Protein AF-A0A497GLT1-F1 (afdb_monomer_lite)

Sequence (143 aa):
MASKNEVKSLARLGDAILNFAFSLALSLITGRPQGIKVPDELLTKSASIVNLRERVKVSRNVETADLVEAIIAAAWLLDVITLNDLVLKLVKGVDVFMILYHNVQEDVFVKNLAEILDEIIDEVNLEVCAENFILHLRKKLES

Foldseek 3Di:
DDALVLLQVLLVVLQVLVQVLVQVLCCVQQVHGGGDRDDLVLQQLLCVVLVVVVLDDYDPPHRSSSNLSSLNSQCCLVVVDDSVRSNVLQNVPPHSVCVVVVVSSSVSNSPSSSVVCNSRVVVGDSRVCSVCVVVSVVVSVVD

Secondary structure (DSSP, 8-state):
-B-HHHHHHHHHHHHHHHHHHHHHHHHHHHTS----PPPHHHHHHHHHHTTHHHHS-B-TTS-HHHHHHHHHHHHHHTTSS-HHHHHHHHTTT--HHHHTSHHHHHHHHHHHHHHHHHHHGGG--HHHHHHTHHHHHHHHHH-

Radius of gyration: 14.77 Å; chains: 1; bounding box: 37×34×37 Å

pLDDT: mean 93.91, std 6.3, range [71.88, 98.75]

Structure (mmCIF, N/CA/C/O backbone):
data_AF-A0A497GLT1-F1
#
_entry.id   AF-A0A497GLT1-F1
#
loop_
_atom_site.group_PDB
_atom_site.id
_atom_site.type_symbol
_atom_site.label_atom_id
_atom_site.label_alt_id
_atom_site.label_comp_id
_atom_site.label_asym_id
_atom_site.label_entity_id
_atom_site.label_seq_id
_atom_site.pdbx_PDB_ins_code
_atom_site.Cartn_x
_atom_site.Cartn_y
_atom_site.Cartn_z
_atom_site.occupancy
_atom_site.B_iso_or_equiv
_atom_site.auth_seq_id
_atom_site.auth_comp_id
_atom_site.auth_asym_id
_atom_site.auth_atom_id
_atom_site.pdbx_PDB_model_num
ATOM 1 N N . MET A 1 1 ? -17.687 7.422 9.154 1.00 77.44 1 MET A N 1
ATOM 2 C CA . MET A 1 1 ? -16.696 7.937 8.176 1.00 77.44 1 MET A CA 1
ATOM 3 C C . MET A 1 1 ? -15.378 7.998 8.910 1.00 77.44 1 MET A C 1
ATOM 5 O O . MET A 1 1 ? -15.337 8.711 9.905 1.00 77.44 1 MET A O 1
ATOM 9 N N . ALA A 1 2 ? -14.331 7.316 8.437 1.00 82.38 2 ALA A N 1
ATOM 10 C CA . ALA A 1 2 ? -13.050 7.300 9.142 1.00 82.38 2 ALA A CA 1
ATOM 11 C C . ALA A 1 2 ? -12.504 8.725 9.362 1.00 82.38 2 ALA A C 1
ATOM 13 O O . ALA A 1 2 ? -12.457 9.563 8.447 1.00 82.38 2 ALA A O 1
ATOM 14 N N . SER A 1 3 ? -12.112 9.003 10.599 1.00 88.25 3 SER A N 1
ATOM 15 C CA . SER A 1 3 ? -11.490 10.248 11.021 1.00 88.25 3 SER A CA 1
ATOM 16 C C . SER A 1 3 ? -10.061 10.355 10.488 1.00 88.25 3 SER A C 1
ATOM 18 O O . SER A 1 3 ? -9.401 9.366 10.168 1.00 88.25 3 SER A O 1
ATOM 20 N N . LYS A 1 4 ? -9.529 11.582 10.453 1.00 90.94 4 LYS A N 1
ATOM 21 C CA . LYS A 1 4 ? -8.127 11.809 10.074 1.00 90.94 4 LYS A CA 1
ATOM 22 C C . LYS A 1 4 ? -7.150 11.016 10.944 1.00 90.94 4 LYS A C 1
ATOM 24 O O . LYS A 1 4 ? -6.132 10.559 10.440 1.00 90.94 4 LYS A O 1
ATOM 29 N N . ASN A 1 5 ? -7.445 10.866 12.233 1.00 91.19 5 ASN A N 1
ATOM 30 C CA . ASN A 1 5 ? -6.553 10.174 13.158 1.00 91.19 5 ASN A CA 1
ATOM 31 C C . ASN A 1 5 ? -6.541 8.661 12.915 1.00 91.19 5 ASN A C 1
ATOM 33 O O . ASN A 1 5 ? -5.471 8.066 12.978 1.00 91.19 5 ASN A O 1
ATOM 37 N N . GLU A 1 6 ? -7.692 8.067 12.597 1.00 92.25 6 GLU A N 1
ATOM 38 C CA . GLU A 1 6 ? -7.811 6.641 12.255 1.00 92.25 6 GLU A CA 1
ATOM 39 C C . GLU A 1 6 ? -7.123 6.315 10.932 1.00 92.25 6 GLU A C 1
ATOM 41 O O . GLU A 1 6 ? -6.367 5.352 10.845 1.00 92.25 6 GLU A O 1
ATOM 46 N N . VAL A 1 7 ? -7.311 7.157 9.911 1.00 95.00 7 VAL A N 1
ATOM 47 C CA . VAL A 1 7 ? -6.578 6.989 8.650 1.00 95.00 7 VAL A CA 1
ATOM 48 C C . VAL A 1 7 ? -5.081 7.110 8.907 1.00 95.00 7 VAL A C 1
ATOM 50 O O . VAL A 1 7 ? -4.315 6.250 8.494 1.00 95.00 7 VAL A O 1
ATOM 53 N N . LYS A 1 8 ? -4.653 8.128 9.659 1.00 95.31 8 LYS A N 1
ATOM 54 C CA . LYS A 1 8 ? -3.233 8.357 9.932 1.00 95.31 8 LYS A CA 1
ATOM 55 C C . LYS A 1 8 ? -2.591 7.257 10.780 1.00 95.31 8 LYS A C 1
ATOM 57 O O . LYS A 1 8 ? -1.394 7.019 10.645 1.00 95.31 8 LYS A O 1
ATOM 62 N N . SER A 1 9 ? -3.333 6.593 11.666 1.00 94.62 9 SER A N 1
ATOM 63 C CA . SER A 1 9 ? -2.792 5.469 12.436 1.00 94.62 9 SER A CA 1
ATOM 64 C C . SER A 1 9 ? -2.572 4.240 11.553 1.00 94.62 9 SER A C 1
ATOM 66 O O . SER A 1 9 ? -1.483 3.667 11.603 1.00 94.62 9 SER A O 1
ATOM 68 N N . LEU A 1 10 ? -3.546 3.886 10.707 1.00 97.81 10 LEU A N 1
ATOM 69 C CA . LEU A 1 10 ? -3.422 2.795 9.734 1.00 97.81 10 LEU A CA 1
ATOM 70 C C . LEU A 1 10 ? -2.353 3.092 8.674 1.00 97.81 10 LEU A C 1
ATOM 72 O O . LEU A 1 10 ? -1.547 2.217 8.363 1.00 97.81 10 LEU A O 1
ATOM 76 N N . ALA A 1 11 ? -2.287 4.334 8.188 1.00 98.31 11 ALA A N 1
ATOM 77 C CA . ALA A 1 11 ? -1.311 4.784 7.199 1.00 98.31 11 ALA A CA 1
ATOM 78 C C . ALA A 1 11 ? 0.131 4.496 7.630 1.00 98.31 11 ALA A C 1
ATOM 80 O O . ALA A 1 11 ? 0.925 4.002 6.847 1.00 98.31 11 ALA A O 1
ATOM 81 N N . ARG A 1 12 ? 0.464 4.666 8.915 1.00 98.12 12 ARG A N 1
ATOM 82 C CA . ARG A 1 12 ? 1.817 4.369 9.423 1.00 98.12 12 ARG A CA 1
ATOM 83 C C . ARG A 1 12 ? 2.221 2.902 9.275 1.00 98.12 12 ARG A C 1
ATOM 85 O O . ARG A 1 12 ? 3.399 2.620 9.077 1.00 98.12 12 ARG A O 1
ATOM 92 N N . LEU A 1 13 ? 1.275 1.973 9.414 1.00 98.38 13 LEU A N 1
ATOM 93 C CA . LEU A 1 13 ? 1.526 0.558 9.130 1.00 98.38 13 LEU A CA 1
ATOM 94 C C . LEU A 1 13 ? 1.591 0.323 7.614 1.00 98.38 13 LEU A C 1
ATOM 96 O O . LEU A 1 13 ? 2.444 -0.426 7.145 1.00 98.38 13 LEU A O 1
ATOM 100 N N . GLY A 1 14 ? 0.721 0.996 6.863 1.00 98.62 14 GLY A N 1
ATOM 101 C CA . GLY A 1 14 ? 0.664 0.955 5.404 1.00 98.62 14 GLY A CA 1
ATOM 102 C C . GLY A 1 14 ? 1.949 1.405 4.720 1.00 98.62 14 GLY A C 1
ATOM 103 O O . GLY A 1 14 ? 2.438 0.688 3.857 1.00 98.62 14 GLY A O 1
ATOM 104 N N . ASP A 1 15 ? 2.533 2.525 5.148 1.00 98.75 15 ASP A N 1
ATOM 105 C CA . ASP A 1 15 ? 3.833 3.036 4.693 1.00 98.75 15 ASP A CA 1
ATOM 106 C C . ASP A 1 15 ? 4.923 1.971 4.878 1.00 98.75 15 ASP A C 1
ATOM 108 O O . ASP A 1 15 ? 5.654 1.642 3.947 1.00 98.75 15 ASP A O 1
ATOM 112 N N . ALA A 1 16 ? 4.986 1.331 6.052 1.00 98.56 16 ALA A N 1
ATOM 113 C CA . ALA A 1 16 ? 5.948 0.258 6.306 1.00 98.56 16 ALA A CA 1
ATOM 114 C C . ALA A 1 16 ? 5.723 -0.968 5.398 1.00 98.56 16 ALA A C 1
ATOM 116 O O . ALA A 1 16 ? 6.687 -1.522 4.862 1.00 98.56 16 ALA A O 1
ATOM 117 N N . ILE A 1 17 ? 4.463 -1.373 5.199 1.00 98.62 17 ILE A N 1
ATOM 118 C CA . ILE A 1 17 ? 4.081 -2.477 4.307 1.00 98.62 17 ILE A CA 1
ATOM 119 C C . ILE A 1 17 ? 4.460 -2.163 2.855 1.00 98.62 17 ILE A C 1
ATOM 121 O O . ILE A 1 17 ? 5.082 -2.994 2.193 1.00 98.62 17 ILE A O 1
ATOM 125 N N . LEU A 1 18 ? 4.122 -0.969 2.366 1.00 98.62 18 LEU A N 1
ATOM 126 C CA . LEU A 1 18 ? 4.401 -0.538 0.999 1.00 98.62 18 LEU A CA 1
ATOM 127 C C . LEU A 1 18 ? 5.899 -0.404 0.758 1.00 98.62 18 LEU A C 1
ATOM 129 O O . LEU A 1 18 ? 6.393 -0.949 -0.224 1.00 98.62 18 LEU A O 1
ATOM 133 N N . ASN A 1 19 ? 6.637 0.229 1.671 1.00 98.62 19 ASN A N 1
ATOM 134 C CA . ASN A 1 19 ? 8.091 0.332 1.571 1.00 98.62 19 ASN A CA 1
ATOM 135 C C . ASN A 1 19 ? 8.735 -1.052 1.467 1.00 98.62 19 ASN A C 1
ATOM 137 O O . ASN A 1 19 ? 9.555 -1.276 0.578 1.00 98.62 19 ASN A O 1
ATOM 141 N N . PHE A 1 20 ? 8.317 -2.008 2.303 1.00 98.62 20 PHE A N 1
ATOM 142 C CA . PHE A 1 20 ? 8.812 -3.381 2.221 1.00 98.62 20 PHE A CA 1
ATOM 143 C C . PHE A 1 20 ? 8.440 -4.064 0.896 1.00 98.62 20 PHE A C 1
ATOM 145 O O . PHE A 1 20 ? 9.308 -4.646 0.241 1.00 98.62 20 PHE A O 1
ATOM 152 N N . ALA A 1 21 ? 7.178 -3.969 0.471 1.00 98.56 21 ALA A N 1
ATOM 153 C CA . ALA A 1 21 ? 6.694 -4.594 -0.757 1.00 98.56 21 ALA A CA 1
ATOM 154 C C . ALA A 1 21 ? 7.403 -4.050 -2.005 1.00 98.56 21 ALA A C 1
ATOM 156 O O . ALA A 1 21 ? 7.855 -4.827 -2.845 1.00 98.56 21 ALA A O 1
ATOM 157 N N . PHE A 1 22 ? 7.572 -2.732 -2.103 1.00 97.56 22 PHE A N 1
ATOM 158 C CA . PHE A 1 22 ? 8.293 -2.084 -3.196 1.00 97.56 22 PHE A CA 1
ATOM 159 C C . PHE A 1 22 ? 9.792 -2.398 -3.172 1.00 97.56 22 PHE A C 1
ATOM 161 O O . PHE A 1 22 ? 10.379 -2.690 -4.215 1.00 97.56 22 PHE A O 1
ATOM 168 N N . SER A 1 23 ? 10.413 -2.415 -1.991 1.00 97.31 23 SER A N 1
ATOM 169 C CA . SER A 1 23 ? 11.787 -2.895 -1.819 1.00 97.31 23 SER A CA 1
ATOM 170 C C . SER A 1 23 ? 11.973 -4.314 -2.342 1.00 97.31 23 SER A C 1
ATOM 172 O O . SER A 1 23 ? 12.934 -4.593 -3.065 1.00 97.31 23 SER A O 1
ATOM 174 N N . LEU A 1 24 ? 11.056 -5.218 -1.997 1.00 97.88 24 LEU A N 1
ATOM 175 C CA . LEU A 1 24 ? 11.117 -6.610 -2.419 1.00 97.88 24 LEU A CA 1
ATOM 176 C C . LEU A 1 24 ? 10.823 -6.761 -3.918 1.00 97.88 24 LEU A C 1
ATOM 178 O O . LEU A 1 24 ? 11.530 -7.505 -4.592 1.00 97.88 24 LEU A O 1
ATOM 182 N N . ALA A 1 25 ? 9.868 -6.002 -4.458 1.00 95.56 25 ALA A N 1
ATOM 183 C CA . ALA A 1 25 ? 9.575 -5.942 -5.888 1.00 95.56 25 ALA A CA 1
ATOM 184 C C . ALA A 1 25 ? 10.810 -5.513 -6.692 1.00 95.56 25 ALA A C 1
ATOM 186 O O . ALA A 1 25 ? 11.239 -6.215 -7.606 1.00 95.56 25 ALA A O 1
ATOM 187 N N . LEU A 1 26 ? 11.454 -4.409 -6.305 1.00 93.81 26 LEU A N 1
ATOM 188 C CA . LEU A 1 26 ? 12.701 -3.969 -6.931 1.00 93.81 26 LEU A CA 1
ATOM 189 C C . LEU A 1 26 ? 13.825 -4.985 -6.750 1.00 93.81 26 LEU A C 1
ATOM 191 O O . LEU A 1 26 ? 14.613 -5.188 -7.674 1.00 93.81 26 LEU A O 1
ATOM 195 N N . SER A 1 27 ? 13.902 -5.641 -5.592 1.00 94.81 27 SER A N 1
ATOM 196 C CA . SER A 1 27 ? 14.900 -6.690 -5.376 1.00 94.81 27 SER A CA 1
ATOM 197 C C . SER A 1 27 ? 14.706 -7.865 -6.333 1.00 94.81 27 SER A C 1
ATOM 199 O O . SER A 1 27 ? 15.679 -8.365 -6.894 1.00 94.81 27 SER A O 1
ATOM 201 N N . LEU A 1 28 ? 13.451 -8.259 -6.565 1.00 93.94 28 LEU A N 1
ATOM 202 C CA . LEU A 1 28 ? 13.081 -9.334 -7.480 1.00 93.94 28 LEU A CA 1
ATOM 203 C C . LEU A 1 28 ? 13.414 -8.978 -8.934 1.00 93.94 28 LEU A C 1
ATOM 205 O O . LEU A 1 28 ? 14.016 -9.789 -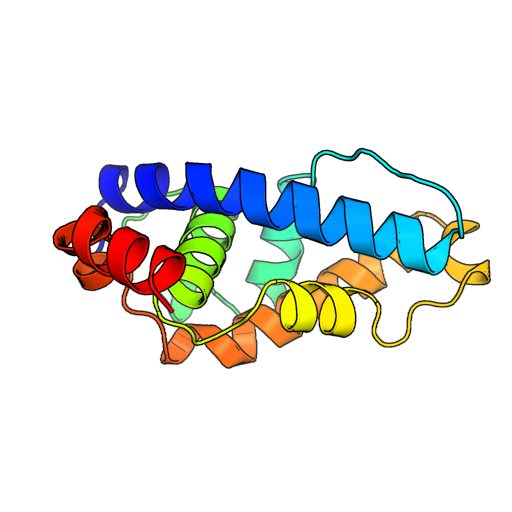9.630 1.00 93.94 28 LEU A O 1
ATOM 209 N N . ILE A 1 29 ? 13.082 -7.761 -9.378 1.00 91.62 29 ILE A N 1
ATOM 210 C CA . ILE A 1 29 ? 13.327 -7.325 -10.763 1.00 91.62 29 ILE A CA 1
ATOM 211 C C . ILE A 1 29 ? 14.831 -7.119 -11.018 1.00 91.62 29 ILE A C 1
ATOM 213 O O . ILE A 1 29 ? 15.347 -7.488 -12.070 1.00 91.62 29 ILE A O 1
ATOM 217 N N . THR A 1 30 ? 15.555 -6.525 -10.063 1.00 90.31 30 THR A N 1
ATOM 218 C CA . THR A 1 30 ? 16.987 -6.205 -10.224 1.00 90.31 30 THR A CA 1
ATOM 219 C C . THR A 1 30 ? 17.922 -7.381 -9.928 1.00 90.31 30 THR A C 1
ATOM 221 O O . THR A 1 30 ? 19.105 -7.308 -10.259 1.00 90.31 30 THR A O 1
ATOM 224 N N . GLY A 1 31 ? 17.438 -8.433 -9.260 1.00 92.62 31 GLY A N 1
ATOM 225 C CA . GLY A 1 31 ? 18.258 -9.558 -8.801 1.00 92.62 31 GLY A CA 1
ATOM 226 C C . GLY A 1 31 ? 19.225 -9.220 -7.656 1.00 92.62 31 GLY A C 1
ATOM 227 O O . GLY A 1 31 ? 20.141 -9.995 -7.382 1.00 92.62 31 GLY A O 1
ATOM 228 N N . ARG A 1 32 ? 19.061 -8.071 -6.986 1.00 93.69 32 ARG A N 1
ATOM 229 C CA . ARG A 1 32 ? 19.908 -7.625 -5.865 1.00 93.69 32 ARG A CA 1
ATOM 230 C C . ARG A 1 32 ? 19.062 -7.009 -4.748 1.00 93.69 32 ARG A C 1
ATOM 232 O O . ARG A 1 32 ? 18.068 -6.371 -5.058 1.00 93.69 32 ARG A O 1
ATOM 239 N N . PRO A 1 33 ? 19.445 -7.109 -3.464 1.00 96.81 33 PRO A N 1
ATOM 240 C CA . PRO A 1 33 ? 18.691 -6.481 -2.376 1.00 96.81 33 PRO A CA 1
ATOM 241 C C . PRO A 1 33 ? 18.535 -4.964 -2.570 1.00 96.81 33 PRO A C 1
ATOM 243 O O . PRO A 1 33 ? 19.517 -4.280 -2.867 1.00 96.81 33 PRO A O 1
ATOM 246 N N . GLN A 1 34 ? 17.321 -4.435 -2.405 1.00 95.19 34 GLN A N 1
ATOM 247 C CA . GLN A 1 34 ? 16.988 -3.010 -2.518 1.00 95.19 34 GLN A CA 1
ATOM 248 C C . GLN A 1 34 ? 16.225 -2.509 -1.282 1.00 95.19 34 GLN A C 1
ATOM 250 O O . GLN A 1 34 ? 15.345 -3.179 -0.74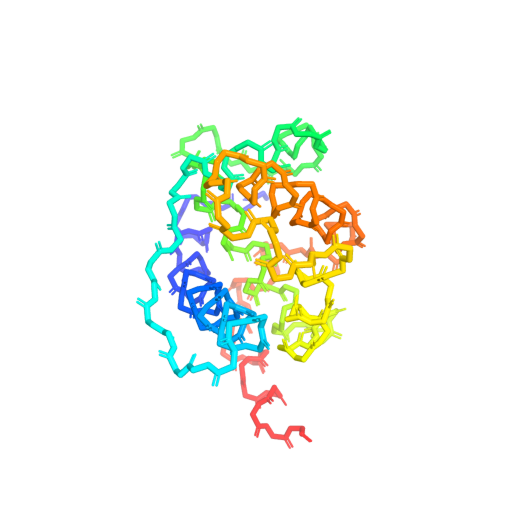6 1.00 95.19 34 GLN A O 1
ATOM 255 N N . GLY A 1 35 ? 16.547 -1.289 -0.852 1.00 95.88 35 GLY A N 1
ATOM 256 C CA . GLY A 1 35 ? 15.876 -0.560 0.224 1.00 95.88 35 GLY A CA 1
ATOM 257 C C . GLY A 1 35 ? 15.353 0.765 -0.314 1.00 95.88 35 GLY A C 1
ATOM 258 O O . GLY A 1 35 ? 16.177 1.605 -0.671 1.00 95.88 35 GLY A O 1
ATOM 259 N N . ILE A 1 36 ? 14.035 0.958 -0.392 1.00 95.00 36 ILE A N 1
ATOM 260 C CA . ILE A 1 36 ? 13.457 2.223 -0.857 1.00 95.00 36 ILE A CA 1
ATOM 261 C C . ILE A 1 36 ? 12.360 2.728 0.071 1.00 95.00 36 ILE A C 1
ATOM 263 O O . ILE A 1 36 ? 11.701 1.959 0.767 1.00 95.00 36 ILE A O 1
ATOM 267 N N . LYS A 1 37 ? 12.170 4.046 0.038 1.00 97.00 37 LYS A N 1
ATOM 268 C CA . LYS A 1 37 ? 10.956 4.690 0.516 1.00 97.00 37 LYS A CA 1
ATOM 269 C C . LYS A 1 37 ? 10.098 5.041 -0.695 1.00 97.00 37 LYS A C 1
ATOM 271 O O . LYS A 1 37 ? 10.601 5.676 -1.623 1.00 97.00 37 LYS A O 1
ATOM 276 N N . VAL A 1 38 ? 8.838 4.626 -0.687 1.00 96.81 38 VAL A N 1
ATOM 277 C CA . VAL A 1 38 ? 7.886 4.928 -1.754 1.00 96.81 38 VAL A CA 1
ATOM 278 C C . VAL A 1 38 ? 7.557 6.425 -1.715 1.00 96.81 38 VAL A C 1
ATOM 280 O O . VAL A 1 38 ? 7.241 6.945 -0.646 1.00 96.81 38 VAL A O 1
ATOM 283 N N . PRO A 1 39 ? 7.655 7.153 -2.841 1.00 96.69 39 PRO A N 1
ATOM 284 C CA . PRO A 1 39 ? 7.280 8.563 -2.877 1.00 96.69 39 PRO A CA 1
ATOM 285 C C . PRO A 1 39 ? 5.761 8.760 -2.777 1.00 96.69 39 PRO A C 1
ATOM 287 O O . PRO A 1 39 ? 5.008 8.127 -3.520 1.00 96.69 39 PRO A O 1
ATOM 290 N N . ASP A 1 40 ? 5.312 9.724 -1.968 1.00 97.88 40 ASP A N 1
ATOM 291 C CA . ASP A 1 40 ? 3.899 10.133 -1.859 1.00 97.88 40 ASP A CA 1
ATOM 292 C C . ASP A 1 40 ? 3.274 10.484 -3.223 1.00 97.88 40 ASP A C 1
ATOM 294 O O . ASP A 1 40 ? 2.075 10.291 -3.448 1.00 97.88 40 ASP A O 1
ATOM 298 N N . GLU A 1 41 ? 4.088 10.992 -4.155 1.00 97.38 41 GLU A N 1
ATOM 299 C CA . GLU A 1 41 ? 3.673 11.305 -5.523 1.00 97.38 41 GLU A CA 1
ATOM 300 C C . GLU A 1 41 ? 3.210 10.051 -6.280 1.00 97.38 41 GLU A C 1
ATOM 302 O O . GLU A 1 41 ? 2.163 10.086 -6.926 1.00 97.38 41 GLU A O 1
ATOM 307 N N . LEU A 1 42 ? 3.924 8.926 -6.148 1.00 97.75 42 LEU A N 1
ATOM 308 C CA . LEU A 1 42 ? 3.553 7.648 -6.766 1.00 97.75 42 LEU A CA 1
ATOM 309 C C . LEU A 1 42 ? 2.203 7.165 -6.223 1.00 97.75 42 LEU A C 1
ATOM 311 O O . LEU A 1 42 ? 1.318 6.779 -6.994 1.00 97.75 42 LEU A O 1
ATOM 315 N N . LEU A 1 43 ? 2.012 7.246 -4.902 1.00 98.50 43 LEU A N 1
ATOM 316 C CA . LEU A 1 43 ? 0.757 6.870 -4.241 1.00 98.50 43 LEU A CA 1
ATOM 317 C C . LEU A 1 43 ? -0.405 7.751 -4.716 1.00 98.50 43 LEU A C 1
ATOM 319 O O . LEU A 1 43 ? -1.473 7.255 -5.075 1.00 98.50 43 LEU A O 1
ATOM 323 N N . THR A 1 44 ? -0.176 9.062 -4.793 1.00 98.38 44 THR A N 1
ATOM 324 C CA . THR A 1 44 ? -1.184 10.036 -5.229 1.00 98.38 44 THR A CA 1
ATOM 325 C C . THR A 1 44 ? -1.559 9.853 -6.703 1.00 98.38 44 THR A C 1
ATOM 327 O O . THR A 1 44 ? -2.746 9.904 -7.040 1.00 98.38 44 THR A O 1
ATOM 330 N N . LYS A 1 45 ? -0.583 9.585 -7.583 1.00 98.38 45 LYS A N 1
ATOM 331 C CA . LYS A 1 45 ? -0.829 9.251 -8.997 1.00 98.38 45 LYS A CA 1
ATOM 332 C C . LYS A 1 45 ? -1.676 7.983 -9.125 1.00 98.38 45 LYS A C 1
ATOM 334 O O . LYS A 1 45 ? -2.673 7.989 -9.843 1.00 98.38 45 LYS A O 1
ATOM 339 N N . SER A 1 46 ? -1.339 6.936 -8.371 1.00 98.56 46 SER A N 1
ATOM 340 C CA . SER A 1 46 ? -2.067 5.655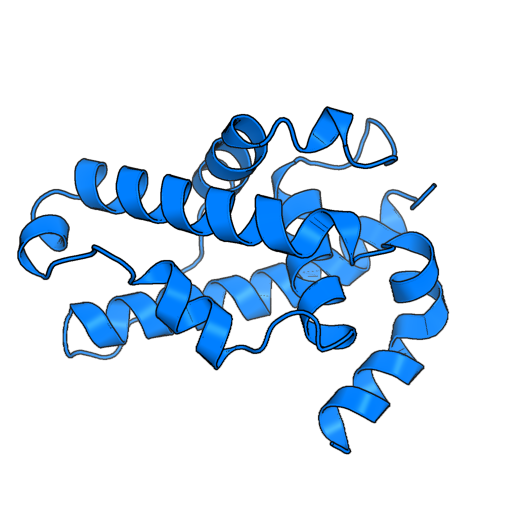 -8.381 1.00 98.56 46 SER A CA 1
ATOM 341 C C . SER A 1 46 ? -3.514 5.822 -7.909 1.00 98.56 46 SER A C 1
ATOM 343 O O . SER A 1 46 ? -4.448 5.366 -8.565 1.00 98.56 46 SER A O 1
ATOM 345 N N . ALA A 1 47 ? -3.721 6.564 -6.818 1.00 98.25 47 ALA A N 1
ATOM 346 C CA . ALA A 1 47 ? -5.050 6.892 -6.303 1.00 98.25 47 ALA A CA 1
ATOM 347 C C . ALA A 1 47 ? -5.903 7.695 -7.295 1.00 98.25 47 ALA A C 1
ATOM 349 O O . ALA A 1 47 ? -7.125 7.541 -7.336 1.00 98.25 47 ALA A O 1
ATOM 350 N N . SER A 1 48 ? -5.265 8.566 -8.080 1.00 98.06 48 SER A N 1
ATOM 351 C CA . SER A 1 48 ? -5.950 9.396 -9.073 1.00 98.06 48 SER A CA 1
ATOM 352 C C . SER A 1 48 ? -6.504 8.560 -10.227 1.00 98.06 48 SER A C 1
ATOM 354 O O . SER A 1 48 ? -7.601 8.843 -10.692 1.00 98.06 48 SER A O 1
ATOM 356 N N . ILE A 1 49 ? -5.801 7.501 -10.648 1.00 98.38 49 ILE A N 1
ATOM 357 C CA . ILE A 1 49 ? -6.258 6.603 -11.725 1.00 98.38 49 ILE A CA 1
ATOM 358 C C . ILE A 1 49 ? -7.604 5.949 -11.383 1.00 98.38 49 ILE A C 1
ATOM 360 O O . ILE A 1 49 ? -8.459 5.818 -12.254 1.00 98.38 49 ILE A O 1
ATOM 364 N N . VAL A 1 50 ? -7.810 5.578 -10.117 1.00 97.50 50 VAL A N 1
ATOM 365 C CA . VAL A 1 50 ? -9.028 4.887 -9.651 1.00 97.50 50 VAL A CA 1
ATOM 366 C C . VAL A 1 50 ? -10.069 5.823 -9.033 1.00 97.50 50 VAL A C 1
ATOM 368 O O . VAL A 1 50 ? -11.022 5.356 -8.408 1.00 97.50 50 VAL A O 1
ATOM 371 N N . ASN A 1 51 ? -9.884 7.144 -9.162 1.00 96.25 51 ASN A N 1
ATOM 372 C CA . ASN A 1 51 ? -10.726 8.170 -8.535 1.00 96.25 51 ASN A CA 1
ATOM 373 C C . ASN A 1 51 ? -10.977 7.894 -7.041 1.00 96.25 51 ASN A C 1
ATOM 375 O O . ASN A 1 51 ? -12.096 8.011 -6.538 1.00 96.25 51 ASN A O 1
ATOM 379 N N . LEU A 1 52 ? -9.922 7.512 -6.312 1.00 95.50 52 LEU A N 1
ATOM 380 C CA . LEU A 1 52 ? -10.032 6.923 -4.973 1.00 95.50 52 LEU A CA 1
ATOM 381 C C . LEU A 1 52 ? -10.857 7.774 -3.994 1.00 95.50 52 LEU A C 1
ATOM 383 O O . LEU A 1 52 ? -11.657 7.261 -3.216 1.00 95.50 52 LEU A O 1
ATOM 387 N N . ARG A 1 53 ? -10.696 9.100 -4.052 1.00 90.88 53 ARG A N 1
ATOM 388 C CA . ARG A 1 53 ? -11.403 10.057 -3.183 1.00 90.88 53 ARG A CA 1
ATOM 389 C C . ARG A 1 53 ? -12.914 10.091 -3.388 1.00 90.88 53 ARG A C 1
ATOM 391 O O . ARG A 1 53 ? -13.623 10.513 -2.481 1.00 90.88 53 ARG A O 1
ATOM 398 N N . GLU A 1 54 ? -13.394 9.683 -4.554 1.00 92.00 54 GLU A N 1
ATOM 399 C CA . GLU A 1 54 ? -14.824 9.622 -4.861 1.00 92.00 54 GLU A CA 1
ATOM 400 C C . GLU A 1 54 ? -15.448 8.320 -4.347 1.00 92.00 54 GLU A C 1
ATOM 402 O O . GLU A 1 54 ? -16.639 8.284 -4.036 1.00 92.00 54 GLU A O 1
ATOM 407 N N . ARG A 1 55 ? -14.634 7.268 -4.197 1.00 93.12 55 ARG A N 1
ATOM 408 C CA . ARG A 1 55 ? -15.063 5.936 -3.747 1.00 93.12 55 ARG A CA 1
ATOM 409 C C . ARG A 1 55 ? -15.008 5.770 -2.234 1.00 93.12 55 ARG A C 1
ATOM 411 O O . ARG A 1 55 ? -15.838 5.068 -1.663 1.00 93.12 55 ARG A O 1
ATOM 418 N N . VAL A 1 56 ? -14.077 6.448 -1.561 1.00 90.88 56 VAL A N 1
ATOM 419 C CA . VAL A 1 56 ? -13.889 6.304 -0.112 1.00 90.88 56 VAL A CA 1
ATOM 420 C C . VAL A 1 56 ? -14.431 7.504 0.648 1.00 90.88 56 VAL A C 1
ATOM 422 O O . VAL A 1 56 ? -13.984 8.640 0.484 1.00 90.88 56 VAL A O 1
ATOM 425 N N . LYS A 1 57 ? -15.348 7.243 1.582 1.00 87.50 57 LYS A N 1
ATOM 426 C CA . LYS A 1 57 ? -15.826 8.257 2.527 1.00 87.50 57 LYS A CA 1
ATOM 427 C C . LYS A 1 57 ? -14.765 8.506 3.601 1.00 87.50 57 LYS A C 1
ATOM 429 O O . LYS A 1 57 ? -14.694 7.770 4.584 1.00 87.50 57 LYS A O 1
ATOM 434 N N . VAL A 1 58 ? -13.991 9.579 3.442 1.00 88.88 58 VAL A N 1
ATOM 435 C CA . VAL A 1 58 ? -13.023 10.071 4.438 1.00 88.88 58 VAL A CA 1
ATOM 436 C C . VAL A 1 58 ? -13.090 11.585 4.602 1.00 88.88 58 VAL A C 1
ATOM 438 O O . VAL A 1 58 ? -13.580 12.314 3.739 1.00 88.88 58 VAL A O 1
ATOM 441 N N . SER A 1 59 ? -12.562 12.075 5.723 1.00 87.12 59 SER A N 1
ATOM 442 C CA . SER A 1 59 ? -12.451 13.512 5.969 1.00 87.12 59 SER A CA 1
ATOM 443 C C . SER A 1 59 ? -11.584 14.217 4.914 1.00 87.12 59 SER A C 1
ATOM 445 O O . SER A 1 59 ? -10.536 13.718 4.507 1.00 87.12 59 SER A O 1
ATOM 447 N N . ARG A 1 60 ? -11.976 15.437 4.520 1.00 86.19 60 ARG A N 1
ATOM 448 C CA . ARG A 1 60 ? -11.281 16.241 3.491 1.00 86.19 60 ARG A CA 1
ATOM 449 C C . ARG A 1 60 ? -9.830 16.598 3.835 1.00 86.19 60 ARG A C 1
ATOM 451 O O . ARG A 1 60 ? -9.071 16.938 2.944 1.00 86.19 60 ARG A O 1
ATOM 458 N N . ASN A 1 61 ? -9.460 16.549 5.113 1.00 91.56 61 ASN A N 1
ATOM 459 C CA . ASN A 1 61 ? -8.129 16.906 5.617 1.00 91.56 61 ASN A CA 1
ATOM 460 C C . ASN A 1 61 ? -7.156 15.715 5.728 1.00 91.56 61 ASN A C 1
ATOM 462 O O . ASN A 1 61 ? -6.068 15.877 6.287 1.00 91.56 61 ASN A O 1
ATOM 466 N N . VAL A 1 62 ? -7.571 14.526 5.293 1.00 94.50 62 VAL A N 1
ATOM 467 C CA . VAL A 1 62 ? -6.698 13.365 5.073 1.00 94.50 62 VAL A CA 1
ATOM 468 C C . VAL A 1 62 ? -5.893 13.618 3.804 1.00 94.50 62 VAL A C 1
ATOM 470 O O . VAL A 1 62 ? -6.482 14.100 2.840 1.00 94.50 62 VAL A O 1
ATOM 473 N N . GLU A 1 63 ? -4.599 13.298 3.782 1.00 96.25 63 GLU A N 1
ATOM 474 C CA . GLU A 1 63 ? -3.771 13.346 2.568 1.00 96.25 63 GLU A CA 1
ATOM 475 C C . GLU A 1 63 ? -4.027 12.119 1.682 1.00 96.25 63 GLU A C 1
ATOM 477 O O . GLU A 1 63 ? -4.426 11.062 2.165 1.00 96.25 63 GLU A O 1
ATOM 482 N N . THR A 1 64 ? -3.849 12.242 0.364 1.00 97.31 64 THR A N 1
ATOM 483 C CA . THR A 1 64 ? -4.171 11.125 -0.548 1.00 97.31 64 THR A CA 1
ATOM 484 C C . THR A 1 64 ? -3.186 9.966 -0.397 1.00 97.31 64 THR A C 1
ATOM 486 O O . THR A 1 64 ? -3.612 8.817 -0.457 1.00 97.31 64 THR A O 1
ATOM 489 N N . ALA A 1 65 ? -1.908 10.257 -0.139 1.00 98.19 65 ALA A N 1
ATOM 490 C CA . ALA A 1 65 ? -0.908 9.246 0.195 1.00 98.19 65 ALA A CA 1
ATOM 491 C C . ALA A 1 65 ? -1.284 8.486 1.482 1.00 98.19 65 ALA A C 1
ATOM 493 O O . ALA A 1 65 ? -1.447 7.270 1.422 1.00 98.19 65 ALA A O 1
ATOM 494 N N . ASP A 1 66 ? -1.577 9.204 2.580 1.00 98.38 66 ASP A N 1
ATOM 495 C CA . ASP A 1 66 ? -2.056 8.606 3.841 1.00 98.38 66 ASP A CA 1
ATOM 496 C C . ASP A 1 66 ? -3.272 7.683 3.610 1.00 98.38 66 ASP A C 1
ATOM 498 O O . ASP A 1 66 ? -3.393 6.622 4.220 1.00 98.38 66 ASP A O 1
ATOM 502 N N . LEU A 1 67 ? -4.201 8.078 2.728 1.00 97.88 67 LEU A N 1
ATOM 503 C CA . LEU A 1 67 ? -5.374 7.266 2.403 1.00 97.88 67 LEU A CA 1
ATOM 504 C C . LEU A 1 67 ? -4.990 5.942 1.728 1.00 97.88 67 LEU A C 1
ATOM 506 O O . LEU A 1 67 ? -5.492 4.895 2.131 1.00 97.88 67 LEU A O 1
ATOM 510 N N . VAL A 1 68 ? -4.109 5.987 0.725 1.00 98.62 68 VAL A N 1
ATOM 511 C CA . VAL A 1 68 ? -3.601 4.792 0.028 1.00 98.62 68 VAL A CA 1
ATOM 512 C C . VAL A 1 68 ? -2.915 3.850 1.009 1.00 98.62 68 VAL A C 1
ATOM 514 O O . VAL A 1 68 ? -3.224 2.660 1.041 1.00 98.62 68 VAL A O 1
ATOM 517 N N . GLU A 1 69 ? -2.030 4.383 1.847 1.00 98.75 69 GLU A N 1
ATOM 518 C CA . GLU A 1 69 ? -1.328 3.606 2.866 1.00 98.75 69 GLU A CA 1
ATOM 519 C C . GLU A 1 69 ? -2.313 2.948 3.839 1.00 98.75 69 GLU A C 1
ATOM 521 O O . GLU A 1 69 ? -2.216 1.751 4.113 1.00 98.75 69 GLU A O 1
ATOM 526 N N . ALA A 1 70 ? -3.311 3.692 4.320 1.00 98.38 70 ALA A N 1
ATOM 527 C CA . ALA A 1 70 ? -4.315 3.161 5.235 1.00 98.38 70 ALA A CA 1
ATOM 528 C C . ALA A 1 70 ? -5.154 2.037 4.611 1.00 98.38 70 ALA A C 1
ATOM 530 O O . ALA A 1 70 ? -5.446 1.051 5.289 1.00 98.38 70 ALA A O 1
ATOM 531 N N . ILE A 1 71 ? -5.518 2.157 3.331 1.00 98.50 71 ILE A N 1
ATOM 532 C CA . ILE A 1 71 ? -6.238 1.110 2.590 1.00 98.50 71 ILE A CA 1
ATOM 533 C C . ILE A 1 71 ? -5.388 -0.148 2.482 1.00 98.50 71 ILE A C 1
ATOM 535 O O . ILE A 1 71 ? -5.887 -1.234 2.759 1.00 98.50 71 ILE A O 1
ATOM 539 N N . ILE A 1 72 ? -4.106 -0.015 2.136 1.00 98.62 72 ILE A N 1
ATOM 540 C CA . ILE A 1 72 ? -3.195 -1.160 2.033 1.00 98.62 72 ILE A CA 1
ATOM 541 C C . ILE A 1 72 ? -3.025 -1.846 3.391 1.00 98.62 72 ILE A C 1
ATOM 543 O O . ILE A 1 72 ? -3.101 -3.072 3.476 1.00 98.62 72 ILE A O 1
ATOM 547 N N . ALA A 1 73 ? -2.858 -1.070 4.465 1.00 98.56 73 ALA A N 1
ATOM 548 C CA . ALA A 1 73 ? -2.779 -1.608 5.818 1.00 98.56 73 ALA A CA 1
ATOM 549 C C . ALA A 1 73 ? -4.044 -2.386 6.194 1.00 98.56 73 ALA A C 1
ATOM 551 O O . ALA A 1 73 ? -3.956 -3.511 6.683 1.00 98.56 73 ALA A O 1
ATOM 552 N N . ALA A 1 74 ? -5.217 -1.801 5.950 1.00 98.12 74 ALA A N 1
ATOM 553 C CA . ALA A 1 74 ? -6.489 -2.426 6.273 1.00 98.12 74 ALA A CA 1
ATOM 554 C C . ALA A 1 74 ? -6.748 -3.677 5.421 1.00 98.12 74 ALA A C 1
ATOM 556 O O . ALA A 1 74 ? -7.114 -4.711 5.970 1.00 98.12 74 ALA A O 1
ATOM 557 N N . ALA A 1 75 ? -6.478 -3.637 4.115 1.00 98.31 75 ALA A N 1
ATOM 558 C CA . ALA A 1 75 ? -6.588 -4.803 3.239 1.00 98.31 75 ALA A CA 1
ATOM 559 C C . ALA A 1 75 ? -5.689 -5.955 3.707 1.00 98.31 75 ALA A C 1
ATOM 561 O O . ALA A 1 75 ? -6.112 -7.110 3.733 1.00 98.31 75 ALA A O 1
ATOM 562 N N . TRP A 1 76 ? -4.460 -5.649 4.133 1.00 98.38 76 TRP A N 1
ATOM 563 C CA . TRP A 1 76 ? -3.551 -6.654 4.674 1.00 98.38 76 TRP A CA 1
ATOM 564 C C . TRP A 1 76 ? -4.044 -7.230 6.008 1.00 98.38 76 TRP A C 1
ATOM 566 O O . TRP A 1 76 ? -4.037 -8.450 6.184 1.00 98.38 76 TRP A O 1
ATOM 576 N N . LEU A 1 77 ? -4.506 -6.380 6.931 1.00 97.94 77 LEU A N 1
ATOM 577 C CA . LEU A 1 77 ? -5.063 -6.782 8.231 1.00 97.94 77 LEU A CA 1
ATOM 578 C C . LEU A 1 77 ? -6.336 -7.632 8.108 1.00 97.94 77 LEU A C 1
ATOM 580 O O . LEU A 1 77 ? -6.610 -8.454 8.982 1.00 97.94 77 LEU A O 1
ATOM 584 N N . LEU A 1 78 ? -7.115 -7.421 7.047 1.00 96.38 78 LEU A N 1
ATOM 585 C CA . LEU A 1 78 ? -8.375 -8.112 6.773 1.00 96.38 78 LEU A CA 1
ATOM 586 C C . LEU A 1 78 ? -8.215 -9.343 5.865 1.00 96.38 78 LEU A C 1
ATOM 588 O O . LEU A 1 78 ? -9.219 -9.925 5.470 1.00 96.38 78 LEU A O 1
ATOM 592 N N . ASP A 1 79 ? -6.980 -9.740 5.542 1.00 95.88 79 ASP A N 1
ATOM 593 C CA . ASP A 1 79 ? -6.663 -10.852 4.629 1.00 95.88 79 ASP A CA 1
ATOM 594 C C . ASP A 1 79 ? -7.207 -10.684 3.195 1.00 95.88 79 ASP A C 1
ATOM 596 O O . ASP A 1 79 ? -7.253 -11.646 2.433 1.00 95.88 79 ASP A O 1
ATOM 600 N N . VAL A 1 80 ? -7.552 -9.455 2.796 1.00 97.88 80 VAL A N 1
ATOM 601 C CA . VAL A 1 80 ? -7.960 -9.117 1.420 1.00 97.88 80 VAL A CA 1
ATOM 602 C C . VAL A 1 80 ? -6.768 -9.225 0.465 1.00 97.88 80 VAL A C 1
ATOM 604 O O . VAL A 1 80 ? -6.917 -9.617 -0.689 1.00 97.88 80 VAL A O 1
ATOM 607 N N . ILE A 1 81 ? -5.565 -8.897 0.949 1.00 97.81 81 ILE A N 1
ATOM 608 C CA . ILE A 1 81 ? -4.320 -9.039 0.191 1.00 97.81 81 ILE A CA 1
ATOM 609 C C . ILE A 1 81 ? -3.182 -9.533 1.087 1.00 97.81 81 ILE A C 1
ATOM 611 O O . ILE A 1 81 ? -3.033 -9.112 2.239 1.00 97.81 81 ILE A O 1
ATOM 615 N N . THR A 1 82 ? -2.339 -10.426 0.566 1.00 97.62 82 THR A N 1
ATOM 616 C CA . THR A 1 82 ? -1.103 -10.836 1.247 1.00 97.62 82 THR A CA 1
ATOM 617 C C . THR A 1 82 ? 0.091 -9.990 0.795 1.00 97.62 82 THR A C 1
ATOM 619 O O . THR A 1 82 ? 0.061 -9.358 -0.259 1.00 97.62 82 THR A O 1
ATOM 622 N N . LEU A 1 83 ? 1.187 -9.987 1.568 1.00 96.94 83 LEU A N 1
ATOM 623 C CA . LEU A 1 83 ? 2.428 -9.318 1.140 1.00 96.94 83 LEU A CA 1
ATOM 624 C C . LEU A 1 83 ? 2.971 -9.908 -0.167 1.00 96.94 83 LEU A C 1
ATOM 626 O O . LEU A 1 83 ? 3.465 -9.168 -1.014 1.00 96.94 83 LEU A O 1
ATOM 630 N N . ASN A 1 84 ? 2.854 -11.226 -0.340 1.00 97.12 84 ASN A N 1
ATOM 631 C CA . ASN A 1 84 ? 3.292 -11.896 -1.559 1.00 97.12 84 ASN A CA 1
ATOM 632 C C . ASN A 1 84 ? 2.445 -11.458 -2.756 1.00 97.12 84 ASN A C 1
ATOM 634 O O . ASN A 1 84 ? 3.014 -11.113 -3.789 1.00 97.12 84 ASN A O 1
ATOM 638 N N . ASP A 1 85 ? 1.117 -11.402 -2.612 1.00 97.94 85 ASP A N 1
ATOM 639 C CA . ASP A 1 85 ? 0.230 -10.928 -3.683 1.00 97.94 85 ASP A CA 1
ATOM 640 C C . ASP A 1 85 ? 0.536 -9.481 -4.057 1.00 97.94 85 ASP A C 1
ATOM 642 O O . ASP A 1 85 ? 0.624 -9.160 -5.241 1.00 97.94 85 ASP A O 1
ATOM 646 N N . LEU A 1 86 ? 0.762 -8.623 -3.056 1.00 98.12 86 LEU A N 1
ATOM 647 C CA . LEU A 1 86 ? 1.132 -7.229 -3.269 1.00 98.12 86 LEU A CA 1
ATOM 648 C C . LEU A 1 86 ? 2.421 -7.126 -4.098 1.00 98.12 86 LEU A C 1
ATOM 650 O O . LEU A 1 86 ? 2.443 -6.432 -5.111 1.00 98.12 86 LEU A O 1
ATOM 654 N N . VAL A 1 87 ? 3.473 -7.864 -3.731 1.00 98.31 87 VAL A N 1
ATOM 655 C CA . VAL A 1 87 ? 4.747 -7.867 -4.473 1.00 98.31 87 VAL A CA 1
ATOM 656 C C . VAL A 1 87 ? 4.575 -8.417 -5.889 1.00 98.31 87 VAL A C 1
ATOM 658 O O . VAL A 1 87 ? 5.046 -7.797 -6.841 1.00 98.31 87 VAL A O 1
ATOM 661 N N . LEU A 1 88 ? 3.891 -9.554 -6.051 1.00 97.81 88 LEU A N 1
ATOM 662 C CA . LEU A 1 88 ? 3.692 -10.191 -7.357 1.00 97.81 88 LEU A CA 1
ATOM 663 C C . LEU A 1 88 ? 2.872 -9.312 -8.309 1.00 97.81 88 LEU A C 1
ATOM 665 O O . LEU A 1 88 ? 3.188 -9.231 -9.497 1.00 97.81 88 LEU A O 1
ATOM 669 N N . LYS A 1 89 ? 1.855 -8.616 -7.795 1.00 98.25 89 LYS A N 1
ATOM 670 C CA . LYS A 1 89 ? 1.068 -7.653 -8.574 1.00 98.25 89 LYS A CA 1
ATOM 671 C C . LYS A 1 89 ? 1.873 -6.396 -8.900 1.00 98.25 89 LYS A C 1
ATOM 673 O O . LYS A 1 89 ? 1.791 -5.917 -10.026 1.00 98.25 89 LYS A O 1
ATOM 678 N N . LEU A 1 90 ? 2.714 -5.905 -7.985 1.00 97.31 90 LEU A N 1
ATOM 679 C CA . LEU A 1 90 ? 3.589 -4.753 -8.243 1.00 97.31 90 LEU A CA 1
ATOM 680 C C . LEU A 1 90 ? 4.601 -5.008 -9.367 1.00 97.31 90 LEU A C 1
ATOM 682 O O . LEU A 1 90 ? 4.881 -4.093 -10.137 1.00 97.31 90 LEU A O 1
ATOM 686 N N . VAL A 1 91 ? 5.139 -6.226 -9.494 1.00 95.69 91 VAL A N 1
ATOM 687 C CA . VAL A 1 91 ? 6.111 -6.570 -10.556 1.00 95.69 91 VAL A CA 1
ATOM 688 C C . VAL A 1 91 ? 5.463 -7.004 -11.873 1.00 95.69 91 VAL A C 1
ATOM 690 O O . VAL A 1 91 ? 6.167 -7.271 -12.849 1.00 95.69 91 VAL A O 1
ATOM 693 N N . LYS A 1 92 ? 4.130 -7.099 -11.932 1.00 94.88 92 LYS A N 1
ATOM 694 C CA . LYS A 1 92 ? 3.401 -7.542 -13.124 1.00 94.88 92 LYS A CA 1
ATOM 695 C C . LYS A 1 92 ? 3.748 -6.651 -14.319 1.00 94.88 92 LYS A C 1
ATOM 697 O O . LYS A 1 92 ? 3.580 -5.438 -14.277 1.00 94.88 92 LYS A O 1
ATOM 702 N N . GLY A 1 93 ? 4.246 -7.262 -15.394 1.00 88.88 93 GLY A N 1
ATOM 703 C CA . GLY A 1 93 ? 4.624 -6.538 -16.611 1.00 88.88 93 GLY A CA 1
ATOM 704 C C . GLY A 1 93 ? 5.873 -5.656 -16.484 1.00 88.88 93 GLY A C 1
ATOM 705 O O . GLY A 1 93 ? 6.145 -4.892 -17.408 1.00 88.88 93 GLY A O 1
ATOM 706 N N . VAL A 1 94 ? 6.636 -5.758 -15.387 1.00 86.88 94 VAL A N 1
ATOM 707 C CA . VAL A 1 94 ? 7.912 -5.051 -15.223 1.00 86.88 94 VAL A CA 1
ATOM 708 C C . VAL A 1 94 ? 9.058 -5.940 -15.706 1.00 86.88 94 VAL A C 1
ATOM 710 O O . VAL A 1 94 ? 9.298 -7.014 -15.161 1.00 86.88 94 VAL A O 1
ATOM 713 N N . ASP A 1 95 ? 9.785 -5.473 -16.719 1.00 80.38 95 ASP A N 1
ATOM 714 C CA . ASP A 1 95 ? 11.014 -6.103 -17.216 1.00 80.38 95 ASP A CA 1
ATOM 715 C C . ASP A 1 95 ? 12.249 -5.363 -16.667 1.00 80.38 95 ASP A C 1
ATOM 717 O O . ASP A 1 95 ? 12.210 -4.152 -16.431 1.00 80.38 95 ASP A O 1
ATOM 721 N N . VAL A 1 96 ? 13.371 -6.068 -16.505 1.00 76.56 96 VAL A N 1
ATOM 722 C CA . VAL A 1 96 ? 14.658 -5.512 -16.071 1.00 76.56 96 VAL A CA 1
ATOM 723 C C . VAL A 1 96 ? 15.103 -4.333 -16.939 1.00 76.56 96 VAL A C 1
ATOM 725 O O . VAL A 1 96 ? 15.665 -3.365 -16.427 1.00 76.56 96 VAL A O 1
ATOM 728 N N . PHE A 1 97 ? 14.791 -4.356 -18.240 1.00 79.69 97 PHE A N 1
ATOM 729 C CA . PHE A 1 97 ? 15.103 -3.252 -19.152 1.00 79.69 97 PHE A CA 1
ATOM 730 C C . PHE A 1 97 ? 14.356 -1.960 -18.805 1.00 79.69 97 PHE A C 1
ATOM 732 O O . PHE A 1 97 ? 14.881 -0.877 -19.056 1.00 79.69 97 PHE A O 1
ATOM 739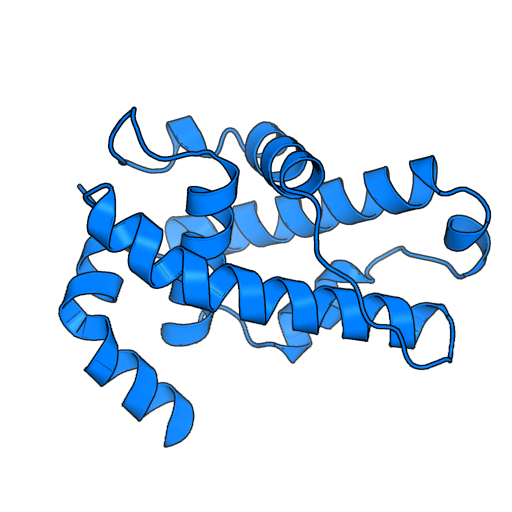 N N . MET A 1 98 ? 13.173 -2.041 -18.185 1.00 78.62 98 MET A N 1
ATOM 740 C CA . MET A 1 98 ? 12.419 -0.855 -17.766 1.00 78.62 98 MET A CA 1
ATOM 741 C C . MET A 1 98 ? 13.105 -0.107 -16.621 1.00 78.62 98 MET A C 1
ATOM 743 O O . MET A 1 98 ? 12.962 1.108 -16.538 1.00 78.62 98 MET A O 1
ATOM 747 N N . ILE A 1 99 ? 13.915 -0.782 -15.794 1.00 71.88 99 ILE A N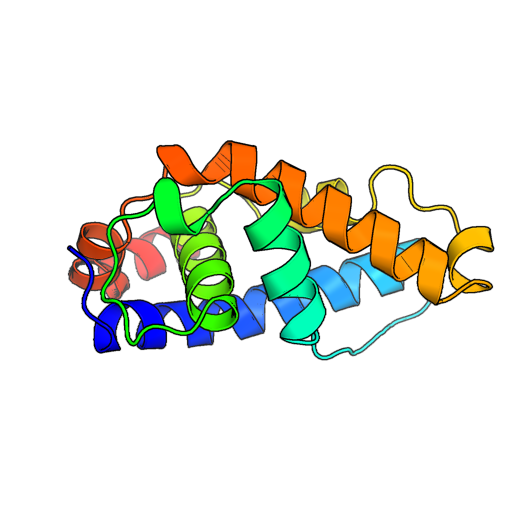 1
ATOM 748 C CA . ILE A 1 99 ? 14.684 -0.127 -14.719 1.00 71.88 99 ILE A CA 1
ATOM 749 C C . ILE A 1 99 ? 15.687 0.888 -15.287 1.00 71.88 99 ILE A C 1
ATOM 751 O O . ILE A 1 99 ? 15.994 1.893 -14.649 1.00 71.88 99 ILE A O 1
ATOM 755 N N . LEU A 1 100 ? 16.189 0.661 -16.505 1.00 75.31 100 LEU A N 1
ATOM 756 C CA . LEU A 1 100 ? 17.104 1.593 -17.173 1.00 75.31 100 LEU A CA 1
ATOM 757 C C . LEU A 1 100 ? 16.410 2.906 -17.574 1.00 75.31 100 LEU A C 1
ATOM 759 O O . LEU A 1 100 ? 17.081 3.909 -17.814 1.00 75.31 100 LEU A O 1
ATOM 763 N N . TYR A 1 101 ? 15.075 2.913 -17.607 1.00 78.25 101 TYR A N 1
ATOM 764 C CA . TYR A 1 101 ? 14.237 4.054 -17.948 1.00 78.25 101 TYR A CA 1
ATOM 765 C C . TYR A 1 101 ? 13.341 4.403 -16.758 1.00 78.25 101 TYR A C 1
ATOM 767 O O . TYR A 1 101 ? 12.157 4.078 -16.747 1.00 78.25 101 TYR A O 1
ATOM 775 N N . HIS A 1 102 ? 13.911 5.096 -15.769 1.00 72.06 102 HIS A N 1
ATOM 776 C CA . HIS A 1 102 ? 13.267 5.418 -14.486 1.00 72.06 102 HIS A CA 1
ATOM 777 C C . HIS A 1 102 ? 11.799 5.880 -14.609 1.00 72.06 102 HIS A C 1
ATOM 779 O O . HIS A 1 102 ? 10.940 5.413 -13.871 1.00 72.06 102 HIS A O 1
ATOM 785 N N . ASN A 1 103 ? 11.485 6.736 -15.588 1.00 74.56 103 ASN A N 1
ATOM 786 C CA . ASN A 1 103 ? 10.121 7.238 -15.799 1.00 74.56 103 ASN A CA 1
ATOM 787 C C . ASN A 1 103 ? 9.142 6.137 -16.251 1.00 74.56 103 ASN A C 1
ATOM 789 O O . ASN A 1 103 ? 8.004 6.101 -15.802 1.00 74.56 103 ASN A O 1
ATOM 793 N N . VAL A 1 104 ? 9.590 5.215 -17.110 1.00 72.88 104 VAL A N 1
ATOM 794 C CA . VAL A 1 104 ? 8.767 4.091 -17.591 1.00 72.88 104 VAL A CA 1
ATOM 795 C C . VAL A 1 104 ? 8.485 3.122 -16.448 1.00 72.88 104 VAL A C 1
ATOM 797 O O . VAL A 1 104 ? 7.367 2.635 -16.308 1.00 72.88 104 VAL A O 1
ATOM 800 N N . GLN A 1 105 ? 9.487 2.864 -15.607 1.00 81.81 105 GLN A N 1
ATOM 801 C CA . GLN A 1 105 ? 9.326 2.035 -14.419 1.00 81.81 105 GLN A CA 1
ATOM 802 C C . GLN A 1 105 ? 8.315 2.638 -13.433 1.00 81.81 105 GLN A C 1
ATOM 804 O O . GLN A 1 105 ? 7.445 1.918 -12.940 1.00 81.81 105 GLN A O 1
ATOM 809 N N . GLU A 1 106 ? 8.412 3.941 -13.157 1.00 86.50 106 GLU A N 1
ATOM 810 C CA . GLU A 1 106 ? 7.466 4.640 -12.281 1.00 86.50 106 GLU A CA 1
ATOM 811 C C . GLU A 1 106 ? 6.032 4.540 -12.821 1.00 86.50 106 GLU A C 1
ATOM 813 O O . GLU A 1 106 ? 5.131 4.162 -12.074 1.00 86.50 106 GLU A O 1
ATOM 818 N N . ASP A 1 107 ? 5.822 4.766 -14.123 1.00 90.69 107 ASP A N 1
ATOM 819 C CA . ASP A 1 107 ? 4.500 4.671 -14.756 1.00 90.69 107 ASP A CA 1
ATOM 820 C C . ASP A 1 107 ? 3.878 3.271 -14.641 1.00 90.69 107 ASP A C 1
ATOM 822 O O . ASP A 1 107 ? 2.665 3.140 -14.449 1.00 90.69 107 ASP A O 1
ATOM 826 N N . VAL A 1 108 ? 4.683 2.210 -14.764 1.00 93.44 108 VAL A N 1
ATOM 827 C CA . VAL A 1 108 ? 4.195 0.830 -14.605 1.00 93.44 108 VAL A CA 1
ATOM 828 C C . VAL A 1 108 ? 3.834 0.551 -13.149 1.00 93.44 108 VAL A C 1
ATOM 830 O O . VAL A 1 108 ? 2.764 0.005 -12.890 1.00 93.44 108 VAL A O 1
ATOM 833 N N . PHE A 1 109 ? 4.650 0.986 -12.185 1.00 95.69 109 PHE A N 1
ATOM 834 C CA . PHE A 1 109 ? 4.310 0.831 -10.769 1.00 95.69 109 PHE A CA 1
ATOM 835 C C . PHE A 1 109 ? 3.064 1.613 -10.364 1.00 95.69 109 PHE A C 1
ATOM 837 O O . PHE A 1 109 ? 2.247 1.089 -9.608 1.00 95.69 109 PHE A O 1
ATOM 844 N N . VAL A 1 110 ? 2.891 2.830 -10.885 1.00 97.69 110 VAL A N 1
ATOM 845 C CA . VAL A 1 110 ? 1.682 3.632 -10.673 1.00 97.69 110 VAL A CA 1
ATOM 846 C C . VAL A 1 110 ? 0.443 2.875 -11.161 1.00 97.69 110 VAL A C 1
ATOM 848 O O . VAL A 1 110 ? -0.557 2.795 -10.450 1.00 97.69 110 VAL A O 1
ATOM 851 N N . LYS A 1 111 ? 0.507 2.276 -12.356 1.00 98.00 111 LYS A N 1
ATOM 852 C CA . LYS A 1 111 ? -0.603 1.482 -12.908 1.00 98.00 111 LYS A C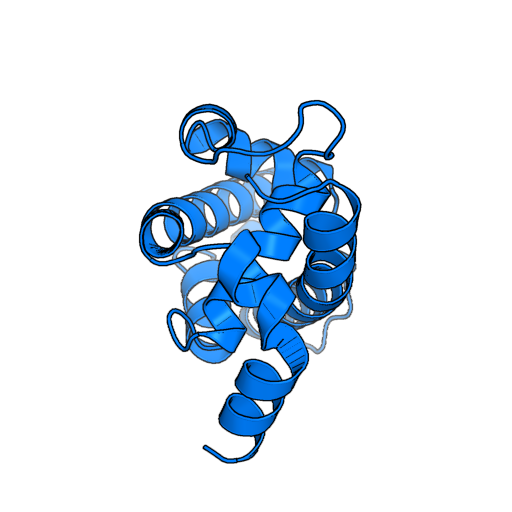A 1
ATOM 853 C C . LYS A 1 111 ? -0.864 0.216 -12.100 1.00 98.00 111 LYS A C 1
ATOM 855 O O . LYS A 1 111 ? -2.012 -0.059 -11.776 1.00 98.00 111 LYS A O 1
ATOM 860 N N . ASN A 1 112 ? 0.181 -0.517 -11.730 1.00 98.19 112 ASN A N 1
ATOM 861 C CA . ASN A 1 112 ? 0.038 -1.747 -10.955 1.00 98.19 112 ASN A CA 1
ATOM 862 C C . ASN A 1 112 ? -0.556 -1.471 -9.569 1.00 98.19 112 ASN A C 1
ATOM 864 O O . ASN A 1 112 ? -1.461 -2.182 -9.139 1.00 98.19 112 ASN A O 1
ATOM 868 N N . LEU A 1 113 ? -0.097 -0.420 -8.878 1.00 98.62 113 LEU A N 1
ATOM 869 C CA . LEU A 1 113 ? -0.676 -0.024 -7.595 1.00 98.62 113 LEU A CA 1
ATOM 870 C C . LEU A 1 113 ? -2.121 0.464 -7.755 1.00 98.62 113 LEU A C 1
ATOM 872 O O . LEU A 1 113 ? -2.950 0.163 -6.904 1.00 98.62 113 LEU A O 1
ATOM 876 N N . ALA A 1 114 ? -2.446 1.169 -8.841 1.00 98.69 114 ALA A N 1
ATOM 877 C CA . ALA A 1 114 ? -3.824 1.537 -9.149 1.00 98.69 114 ALA A CA 1
ATOM 878 C C . ALA A 1 114 ? -4.720 0.300 -9.342 1.00 98.69 114 ALA A C 1
ATOM 880 O O . ALA A 1 114 ? -5.777 0.242 -8.725 1.00 98.69 114 ALA A O 1
ATOM 881 N N . GLU A 1 115 ? -4.288 -0.709 -10.110 1.00 98.50 115 GLU A N 1
ATOM 882 C CA . GLU A 1 115 ? -5.019 -1.983 -10.261 1.00 98.50 115 GLU A CA 1
ATOM 883 C C . GLU A 1 115 ? -5.248 -2.662 -8.901 1.00 98.50 115 GLU A C 1
ATOM 885 O O . GLU A 1 115 ? -6.365 -3.063 -8.590 1.00 98.50 115 GLU A O 1
ATOM 890 N N . ILE A 1 116 ? -4.215 -2.730 -8.053 1.00 98.62 116 ILE A N 1
ATOM 891 C CA . ILE A 1 116 ? -4.337 -3.288 -6.697 1.00 98.62 116 ILE A CA 1
ATOM 892 C C . ILE A 1 116 ? -5.375 -2.514 -5.875 1.00 98.62 116 ILE A C 1
ATOM 894 O O . ILE A 1 116 ? -6.212 -3.123 -5.214 1.00 98.62 116 ILE A O 1
ATOM 898 N N . LEU A 1 117 ? -5.325 -1.179 -5.897 1.00 98.50 117 LEU A N 1
ATOM 899 C CA . LEU A 1 117 ? -6.279 -0.345 -5.166 1.00 98.50 117 LEU A CA 1
ATOM 900 C C . LEU A 1 117 ? -7.709 -0.554 -5.669 1.00 98.50 117 LEU A C 1
ATOM 902 O O . LEU A 1 117 ? -8.617 -0.643 -4.850 1.00 98.50 117 LEU A O 1
ATOM 906 N N . ASP A 1 118 ? -7.903 -0.648 -6.983 1.00 98.19 118 ASP A N 1
ATOM 907 C CA . ASP A 1 118 ? -9.213 -0.868 -7.601 1.00 98.19 118 ASP A CA 1
ATOM 908 C C . ASP A 1 118 ? -9.870 -2.167 -7.119 1.00 98.19 118 ASP A C 1
ATOM 910 O O . ASP A 1 118 ? -11.066 -2.181 -6.828 1.00 98.19 118 ASP A O 1
ATOM 914 N N . GLU A 1 119 ? -9.071 -3.228 -6.986 1.00 97.81 119 GLU A N 1
ATOM 915 C CA . GLU A 1 119 ? -9.519 -4.552 -6.552 1.00 97.81 119 GLU A CA 1
ATOM 916 C C . GLU A 1 119 ? -9.868 -4.618 -5.059 1.00 97.81 119 GLU A C 1
ATOM 918 O O . GLU A 1 119 ? -10.824 -5.293 -4.686 1.00 97.81 119 GLU A O 1
ATOM 923 N N . ILE A 1 120 ? -9.091 -3.959 -4.190 1.00 97.75 120 ILE A N 1
ATOM 924 C CA . ILE A 1 120 ? -9.235 -4.124 -2.731 1.00 97.75 120 ILE A CA 1
ATOM 925 C C . ILE A 1 120 ? -10.169 -3.098 -2.090 1.00 97.75 120 ILE A C 1
ATOM 927 O O . ILE A 1 120 ? -10.610 -3.301 -0.960 1.00 97.75 120 ILE A O 1
ATOM 931 N N . ILE A 1 121 ? -10.432 -1.965 -2.746 1.00 95.31 121 ILE A N 1
ATOM 932 C CA . ILE A 1 121 ? -11.030 -0.813 -2.063 1.00 95.31 121 ILE A CA 1
ATOM 933 C C . ILE A 1 121 ? -12.452 -1.061 -1.561 1.00 95.31 121 ILE A C 1
ATOM 935 O O . ILE A 1 121 ? -12.811 -0.574 -0.490 1.00 95.31 121 ILE A O 1
ATOM 939 N N . ASP A 1 122 ? -13.237 -1.847 -2.294 1.00 93.38 122 ASP A N 1
ATOM 940 C CA . ASP A 1 122 ? -14.624 -2.145 -1.929 1.00 93.38 122 ASP A CA 1
ATOM 941 C C . ASP A 1 122 ? -14.725 -3.234 -0.839 1.00 93.38 122 ASP A C 1
ATOM 943 O O . ASP A 1 122 ? -15.762 -3.365 -0.189 1.00 93.38 122 ASP A O 1
ATOM 947 N N . GLU A 1 123 ? -13.630 -3.955 -0.572 1.00 94.94 123 GLU A N 1
ATOM 948 C CA . GLU A 1 123 ? -13.510 -4.981 0.478 1.00 94.94 123 GLU A CA 1
ATOM 949 C C . GLU A 1 123 ? -13.017 -4.397 1.821 1.00 94.94 123 GLU A C 1
ATOM 951 O O . GLU A 1 123 ? -12.955 -5.088 2.841 1.00 94.94 123 GLU A O 1
ATOM 956 N N . VAL A 1 124 ? -12.651 -3.109 1.852 1.00 93.88 124 VAL A N 1
ATOM 957 C CA . VAL A 1 124 ? -12.022 -2.464 3.011 1.00 93.88 124 VAL A CA 1
ATOM 958 C C . VAL A 1 124 ? -12.944 -1.434 3.658 1.00 93.88 124 VAL A C 1
ATOM 960 O O . VAL A 1 124 ? -13.316 -0.423 3.067 1.00 93.88 124 VAL A O 1
ATOM 963 N N . ASN A 1 125 ? -13.212 -1.614 4.954 1.00 93.56 125 ASN A N 1
ATOM 964 C CA . ASN A 1 125 ? -13.828 -0.587 5.793 1.00 93.56 125 ASN A CA 1
ATOM 965 C C . ASN A 1 125 ? -12.804 -0.016 6.787 1.00 93.56 125 ASN A C 1
ATOM 967 O O . ASN A 1 125 ? -12.523 -0.619 7.824 1.00 93.56 125 ASN A O 1
ATOM 971 N N . LEU A 1 126 ? -12.259 1.164 6.472 1.00 93.94 126 LEU A N 1
ATOM 972 C CA . LEU A 1 126 ? -11.211 1.818 7.268 1.00 93.94 126 LEU A CA 1
ATOM 973 C C . LEU A 1 126 ? -11.641 2.145 8.703 1.00 93.94 126 LEU A C 1
ATOM 975 O O . LEU A 1 126 ? -10.829 2.041 9.614 1.00 93.94 126 LEU A O 1
ATOM 979 N N . GLU A 1 127 ? -12.899 2.540 8.905 1.00 91.75 127 GLU A N 1
ATOM 980 C CA . GLU A 1 127 ? -13.434 2.906 10.223 1.00 91.75 127 GLU A CA 1
ATOM 981 C C . GLU A 1 127 ? -13.494 1.671 11.125 1.00 91.75 127 GLU A C 1
ATOM 983 O O . GLU A 1 127 ? -12.847 1.632 12.169 1.00 91.75 127 GLU A O 1
ATOM 988 N N . VAL A 1 128 ? -14.143 0.604 10.650 1.00 91.81 128 VAL A N 1
ATOM 989 C CA . VAL A 1 128 ? -14.255 -0.664 11.389 1.00 91.81 128 VAL A CA 1
ATOM 990 C C . VAL A 1 128 ? -12.880 -1.290 11.640 1.00 91.81 128 VAL A C 1
ATOM 992 O O . VAL A 1 128 ? -12.623 -1.806 12.732 1.00 91.81 128 VAL A O 1
ATOM 995 N N . CYS A 1 129 ? -11.984 -1.234 10.649 1.00 93.88 129 CYS A N 1
ATOM 996 C CA . CYS A 1 129 ? -10.634 -1.772 10.780 1.00 93.88 129 CYS A CA 1
ATOM 997 C C . CYS A 1 129 ? -9.801 -0.991 11.807 1.00 93.88 129 CYS A C 1
ATOM 999 O O . CYS A 1 129 ? -9.038 -1.602 12.557 1.00 93.88 129 CYS A O 1
ATOM 1001 N N . ALA A 1 130 ? -9.927 0.339 11.858 1.00 93.31 130 ALA A N 1
ATOM 1002 C CA . ALA A 1 130 ? -9.211 1.164 12.827 1.00 93.31 130 ALA A CA 1
ATOM 1003 C C . ALA A 1 130 ? -9.724 0.939 14.257 1.00 93.31 130 ALA A C 1
ATOM 1005 O O . ALA A 1 130 ? -8.915 0.763 15.170 1.00 93.31 130 ALA A O 1
ATOM 1006 N N . GLU A 1 131 ? -11.046 0.871 14.447 1.00 93.69 131 GLU A N 1
ATOM 1007 C CA . GLU A 1 131 ? -11.672 0.576 15.745 1.00 93.69 131 GLU A CA 1
ATOM 1008 C C . GLU A 1 131 ? -11.222 -0.781 16.311 1.00 93.69 131 GLU A C 1
ATOM 1010 O O . GLU A 1 131 ? -10.976 -0.914 17.511 1.00 93.69 131 GLU A O 1
ATOM 1015 N N . ASN A 1 132 ? -11.053 -1.784 15.443 1.00 95.31 132 ASN A N 1
ATOM 1016 C CA . ASN A 1 132 ? -10.693 -3.154 15.819 1.00 95.31 132 ASN A CA 1
ATOM 1017 C C . ASN A 1 132 ? -9.231 -3.511 15.499 1.00 95.31 132 ASN A C 1
ATOM 1019 O O . ASN A 1 132 ? -8.884 -4.690 15.406 1.00 95.31 132 ASN A O 1
ATOM 1023 N N . PHE A 1 133 ? -8.352 -2.513 15.354 1.00 96.00 133 PHE A N 1
ATOM 1024 C CA . PHE A 1 133 ? -6.980 -2.692 14.861 1.00 96.00 133 PHE A CA 1
ATOM 1025 C C . PHE A 1 133 ? -6.209 -3.819 15.568 1.00 96.00 133 PHE A C 1
ATOM 1027 O O . PHE A 1 133 ? -5.635 -4.688 14.915 1.00 96.00 133 PHE A O 1
ATOM 1034 N N . ILE A 1 134 ? -6.220 -3.841 16.906 1.00 96.56 134 ILE A N 1
ATOM 1035 C CA . ILE A 1 134 ? -5.484 -4.849 17.688 1.00 96.56 134 ILE A CA 1
ATOM 1036 C C . ILE A 1 134 ? -6.046 -6.257 17.476 1.00 96.56 134 ILE A C 1
ATOM 1038 O O . ILE A 1 134 ? -5.276 -7.216 17.437 1.00 96.56 134 ILE A O 1
ATOM 1042 N N . LEU A 1 135 ? -7.367 -6.390 17.331 1.00 96.56 135 LEU A N 1
ATOM 1043 C CA . LEU A 1 135 ? -8.005 -7.677 17.069 1.00 96.56 135 LEU A CA 1
ATOM 1044 C C . LEU A 1 135 ? -7.572 -8.220 15.703 1.00 96.56 135 LEU A C 1
ATOM 1046 O O . LEU A 1 135 ? -7.140 -9.369 15.616 1.00 96.56 135 LEU A O 1
ATOM 1050 N N . HIS A 1 136 ? -7.631 -7.384 14.663 1.00 96.69 136 HIS A N 1
ATOM 1051 C CA . HIS A 1 136 ? -7.198 -7.767 13.319 1.00 96.69 136 HIS A CA 1
ATOM 1052 C C . HIS A 1 136 ? -5.706 -8.099 13.271 1.00 96.69 136 HIS A C 1
ATOM 1054 O O . HIS A 1 136 ? -5.327 -9.129 12.720 1.00 96.69 136 HIS A O 1
ATOM 1060 N N . LEU A 1 137 ? -4.863 -7.287 13.917 1.00 96.62 137 LEU A N 1
ATOM 1061 C CA . LEU A 1 137 ? -3.423 -7.528 13.952 1.00 96.62 137 LEU A CA 1
ATOM 1062 C C . LEU A 1 137 ? -3.078 -8.847 14.652 1.00 96.62 137 LEU A C 1
ATOM 1064 O O . LEU A 1 137 ? -2.242 -9.592 14.154 1.00 96.62 137 LEU A O 1
ATOM 1068 N N . ARG A 1 138 ? -3.722 -9.162 15.783 1.00 96.50 138 ARG A N 1
ATOM 1069 C CA . ARG A 1 138 ? -3.511 -10.450 16.463 1.00 96.50 138 ARG A CA 1
ATOM 1070 C C . ARG A 1 138 ? -3.911 -11.617 15.579 1.00 96.50 138 ARG A C 1
ATOM 1072 O O . ARG A 1 138 ? -3.092 -12.500 15.364 1.00 96.50 138 ARG A O 1
ATOM 1079 N N . LYS A 1 139 ? -5.114 -11.564 15.000 1.00 95.19 139 LYS A N 1
ATOM 1080 C CA . LYS A 1 139 ? -5.591 -12.600 14.081 1.00 95.19 139 LYS A CA 1
ATOM 1081 C C . LYS A 1 139 ? -4.600 -12.827 12.932 1.00 95.19 139 LYS A C 1
ATOM 1083 O O . LYS A 1 139 ? -4.292 -13.972 12.639 1.00 95.19 139 LYS A O 1
ATOM 1088 N N . LYS A 1 140 ? -4.062 -11.749 12.349 1.00 93.50 140 LYS A N 1
ATOM 1089 C CA . LYS A 1 140 ? -3.081 -11.799 11.255 1.00 93.50 140 LYS A CA 1
ATOM 1090 C C . LYS A 1 140 ? -1.745 -12.438 11.644 1.00 93.50 140 LYS A C 1
ATOM 1092 O O . LYS A 1 140 ? -1.075 -13.014 10.797 1.00 93.50 140 LYS A O 1
ATOM 1097 N N . LEU A 1 141 ? -1.322 -12.284 12.898 1.00 93.62 141 LEU A N 1
ATOM 1098 C CA . LEU A 1 141 ? -0.076 -12.867 13.410 1.00 93.62 141 LEU A CA 1
ATOM 1099 C C . LEU A 1 141 ? -0.250 -14.312 13.901 1.00 93.62 141 LEU A C 1
ATOM 1101 O O . LEU A 1 141 ? 0.738 -15.028 14.040 1.00 93.62 141 LEU A O 1
ATOM 1105 N N . GLU A 1 142 ? -1.482 -14.712 14.207 1.00 92.81 142 GLU A N 1
ATOM 1106 C CA . GLU A 1 142 ? -1.837 -16.045 14.705 1.00 92.81 142 GLU A CA 1
ATOM 1107 C C . GLU A 1 142 ? -2.276 -17.014 13.590 1.00 92.81 142 GLU A C 1
ATOM 1109 O O . GLU A 1 142 ? -2.353 -18.217 13.841 1.00 92.81 142 GLU A O 1
ATOM 1114 N N . SER A 1 143 ? -2.568 -16.505 12.386 1.00 81.00 143 SER A N 1
ATOM 1115 C CA . SER A 1 143 ? -2.906 -17.273 11.175 1.00 81.00 143 SER A CA 1
ATOM 1116 C C . SER A 1 143 ? -1.673 -17.750 10.416 1.00 81.00 143 SER A C 1
ATOM 1118 O O . SER A 1 143 ? -1.679 -18.917 9.967 1.00 81.00 143 SER A O 1
#